Protein AF-A0A3D4E8S6-F1 (afdb_monomer_lite)

Structure (mmCIF, N/CA/C/O backbone):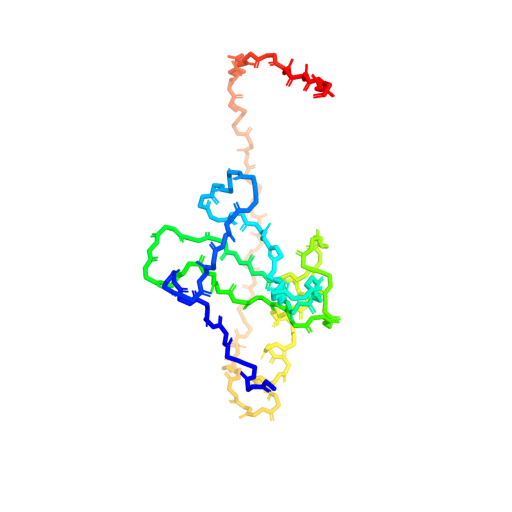
data_AF-A0A3D4E8S6-F1
#
_entry.id   AF-A0A3D4E8S6-F1
#
loop_
_atom_site.group_PDB
_atom_site.id
_atom_site.type_symbol
_atom_site.label_atom_id
_atom_site.label_alt_id
_atom_site.label_comp_id
_atom_site.label_asym_id
_atom_site.label_entity_id
_atom_site.label_seq_id
_atom_site.pdbx_PDB_ins_code
_atom_site.Cartn_x
_atom_site.Cartn_y
_atom_site.Cartn_z
_atom_site.occupancy
_atom_site.B_iso_or_equiv
_atom_site.auth_seq_id
_atom_site.auth_comp_id
_atom_site.auth_asym_id
_atom_site.auth_atom_id
_atom_site.pdbx_PDB_model_num
ATOM 1 N N . MET A 1 1 ? -13.193 -9.360 -6.886 1.00 61.69 1 MET A N 1
ATOM 2 C CA . MET A 1 1 ? -12.553 -8.085 -6.492 1.00 61.69 1 MET A CA 1
ATOM 3 C C . MET A 1 1 ? -11.896 -7.460 -7.706 1.00 61.69 1 MET A C 1
ATOM 5 O O . MET A 1 1 ? -11.294 -8.178 -8.490 1.00 61.69 1 MET A O 1
ATOM 9 N N . ARG A 1 2 ? -12.043 -6.148 -7.889 1.00 73.50 2 ARG A N 1
ATOM 10 C CA . ARG A 1 2 ? -11.274 -5.378 -8.876 1.00 73.50 2 ARG A CA 1
ATOM 11 C C . ARG A 1 2 ? -10.117 -4.811 -8.064 1.00 73.50 2 ARG A C 1
ATOM 13 O O . ARG A 1 2 ? -10.420 -4.042 -7.162 1.00 73.50 2 ARG A O 1
ATOM 20 N N . PHE A 1 3 ? -8.886 -5.280 -8.272 1.00 82.56 3 PHE A N 1
ATOM 21 C CA . PHE A 1 3 ? -7.681 -4.981 -7.474 1.00 82.56 3 PHE A CA 1
ATOM 22 C C . PHE A 1 3 ? -7.369 -3.470 -7.392 1.00 82.56 3 PHE A C 1
ATOM 24 O O . PHE A 1 3 ? -6.424 -2.974 -8.001 1.00 82.56 3 PHE A O 1
ATOM 31 N N . HIS A 1 4 ? -8.211 -2.714 -6.685 1.00 90.75 4 HIS A N 1
ATOM 32 C CA . HIS A 1 4 ? -8.112 -1.272 -6.556 1.00 90.75 4 HIS A CA 1
ATOM 33 C C . HIS A 1 4 ? -7.032 -0.970 -5.519 1.00 90.75 4 HIS A C 1
ATOM 35 O O . HIS A 1 4 ? -7.130 -1.454 -4.392 1.00 90.75 4 HIS A O 1
ATOM 41 N N . PRO A 1 5 ? -6.020 -0.153 -5.848 1.00 93.69 5 PRO A N 1
ATOM 42 C CA . PRO A 1 5 ? -4.886 0.061 -4.956 1.00 93.69 5 PRO A CA 1
ATOM 43 C C . PRO A 1 5 ? -5.198 0.912 -3.716 1.00 93.69 5 PRO A C 1
ATOM 45 O O . PRO A 1 5 ? -4.286 1.183 -2.943 1.00 93.69 5 PRO A O 1
ATOM 48 N N . TRP A 1 6 ? -6.436 1.374 -3.519 1.00 95.94 6 TRP A N 1
ATOM 49 C CA . TRP A 1 6 ? -6.793 2.323 -2.462 1.00 95.94 6 TRP A CA 1
ATOM 50 C C . TRP A 1 6 ? -7.922 1.769 -1.605 1.00 95.94 6 TRP A C 1
ATOM 52 O O . TRP A 1 6 ? -8.962 1.365 -2.126 1.00 95.94 6 TRP A O 1
ATOM 62 N N . VAL A 1 7 ? -7.725 1.814 -0.290 1.00 95.44 7 VAL A N 1
ATOM 63 C CA . VAL A 1 7 ? -8.758 1.547 0.711 1.00 95.44 7 VAL A CA 1
ATOM 64 C C . VAL A 1 7 ? -9.136 2.874 1.352 1.00 95.44 7 VAL A C 1
ATOM 66 O O . VAL A 1 7 ? -8.310 3.534 1.985 1.00 95.44 7 VAL A O 1
ATOM 69 N N . PHE A 1 8 ? -10.388 3.281 1.164 1.00 96.38 8 PHE A N 1
ATOM 70 C CA . PHE A 1 8 ? -10.911 4.499 1.771 1.00 96.38 8 PHE A CA 1
ATOM 71 C C . PHE A 1 8 ? -11.214 4.275 3.250 1.00 96.38 8 PHE A C 1
ATOM 73 O O . PHE A 1 8 ? -11.696 3.207 3.623 1.00 96.38 8 PHE A O 1
ATOM 80 N N . SER A 1 9 ? -10.994 5.290 4.084 1.00 94.69 9 SER A N 1
ATOM 81 C CA . SER A 1 9 ? -11.274 5.211 5.524 1.00 94.69 9 SER A CA 1
ATOM 82 C C . SER A 1 9 ? -12.730 4.835 5.817 1.00 94.69 9 SER A C 1
ATOM 84 O O . SER A 1 9 ? -12.985 4.009 6.684 1.00 94.69 9 SER A O 1
ATOM 86 N N . GLY A 1 10 ? -13.680 5.344 5.025 1.00 95.12 10 GLY A N 1
ATOM 87 C CA . GLY A 1 10 ? -15.102 4.993 5.138 1.00 95.12 10 GLY A CA 1
ATOM 88 C C . GLY A 1 10 ? -15.450 3.542 4.771 1.00 95.12 10 GLY A C 1
ATOM 89 O O . GLY A 1 10 ? -16.563 3.108 5.043 1.00 95.12 10 GLY A O 1
ATOM 90 N N . ALA A 1 11 ? -14.527 2.791 4.161 1.00 93.38 11 ALA A N 1
ATOM 91 C CA . ALA A 1 11 ? -14.696 1.367 3.868 1.00 93.38 11 ALA A CA 1
ATOM 92 C C . ALA A 1 11 ? -14.116 0.454 4.967 1.00 93.38 11 ALA A C 1
ATOM 94 O O . ALA A 1 11 ? -14.276 -0.764 4.892 1.00 93.38 11 ALA A O 1
ATOM 95 N N . ILE A 1 12 ? -13.433 1.016 5.971 1.00 94.44 12 ILE A N 1
ATOM 96 C CA . ILE A 1 12 ? -12.809 0.260 7.060 1.00 94.44 12 ILE A CA 1
ATOM 97 C C . ILE A 1 12 ? -13.799 0.148 8.218 1.00 94.44 12 ILE A C 1
ATOM 99 O O . ILE A 1 12 ? -14.137 1.140 8.856 1.00 94.44 12 ILE A O 1
ATOM 103 N N . ALA A 1 13 ? -14.245 -1.074 8.507 1.00 95.44 13 ALA A N 1
ATOM 104 C CA . ALA A 1 13 ? -15.137 -1.340 9.636 1.00 95.44 13 ALA A CA 1
ATOM 105 C C . ALA A 1 13 ? -14.407 -1.284 10.990 1.00 95.44 13 ALA A C 1
ATOM 107 O O . ALA A 1 13 ? -14.975 -0.840 11.984 1.00 95.44 13 ALA A O 1
ATOM 108 N N . GLN A 1 14 ? -13.153 -1.742 11.031 1.00 94.94 14 GLN A N 1
ATOM 109 C CA . GLN A 1 14 ? -12.342 -1.800 12.243 1.00 94.94 14 GLN A CA 1
ATOM 110 C C . GLN A 1 14 ? -10.851 -1.727 11.902 1.00 94.94 14 GLN A C 1
ATOM 112 O O . GLN A 1 14 ? -10.407 -2.297 10.906 1.00 94.94 14 GLN A O 1
ATOM 117 N N . VAL A 1 15 ? -10.081 -1.069 12.770 1.00 94.88 15 VAL A N 1
ATOM 118 C CA . VAL A 1 15 ? -8.614 -1.125 12.795 1.00 94.88 15 VAL A CA 1
ATOM 119 C C . VAL A 1 15 ? -8.196 -1.912 14.036 1.00 94.88 15 VAL A C 1
ATOM 121 O O . VAL A 1 15 ? -8.707 -1.667 15.129 1.00 94.88 15 VAL A O 1
ATOM 124 N N . VAL A 1 16 ? -7.298 -2.883 13.869 1.00 93.50 16 VAL A N 1
ATOM 125 C CA . VAL A 1 16 ? -6.738 -3.681 14.969 1.00 93.50 16 VAL A CA 1
ATOM 126 C C . VAL A 1 16 ? -5.341 -3.157 15.290 1.00 93.50 16 VAL A C 1
ATOM 128 O O . VAL A 1 16 ? -4.510 -3.025 14.395 1.00 93.50 16 VAL A O 1
ATOM 131 N N . GLY A 1 17 ? -5.081 -2.866 16.567 1.00 93.31 17 GLY A N 1
ATOM 132 C CA . GLY A 1 17 ? -3.847 -2.210 17.006 1.00 93.31 17 GLY A CA 1
ATOM 133 C C . GLY A 1 17 ? -3.913 -0.685 16.880 1.00 93.31 17 GLY A C 1
ATOM 134 O O . GLY A 1 17 ? -4.996 -0.107 16.819 1.00 93.31 17 GLY A O 1
ATOM 135 N N . ASN A 1 18 ? -2.750 -0.034 16.874 1.00 94.62 18 ASN A N 1
ATOM 136 C CA . ASN A 1 18 ? -2.627 1.417 16.725 1.00 94.62 18 ASN A CA 1
ATOM 137 C C . ASN A 1 18 ? -1.514 1.747 15.712 1.00 94.62 18 ASN A C 1
ATOM 139 O O . ASN A 1 18 ? -0.436 2.167 16.135 1.00 94.62 18 ASN A O 1
ATOM 143 N N . PRO A 1 19 ? -1.730 1.471 14.409 1.00 96.06 19 PRO A N 1
ATOM 144 C CA . PRO A 1 19 ? -0.716 1.694 13.384 1.00 96.06 19 PRO A CA 1
ATOM 145 C C . PRO A 1 19 ? -0.364 3.180 13.288 1.00 96.06 19 PRO A C 1
ATOM 147 O O . PRO A 1 19 ? -1.247 4.045 13.251 1.00 96.06 19 PRO A O 1
ATOM 150 N N . ALA A 1 20 ? 0.931 3.467 13.240 1.00 96.44 20 ALA A N 1
ATOM 151 C CA . ALA A 1 20 ? 1.453 4.790 12.958 1.00 96.44 20 ALA A CA 1
ATOM 152 C C . ALA A 1 20 ? 1.411 5.074 11.451 1.00 96.44 20 ALA A C 1
ATOM 154 O O . ALA A 1 20 ? 1.300 4.178 10.611 1.00 96.44 20 ALA A O 1
ATOM 155 N N . GLU A 1 21 ? 1.482 6.354 11.091 1.00 96.38 21 GLU A N 1
ATOM 156 C CA . GLU A 1 21 ? 1.574 6.736 9.687 1.00 96.38 21 GLU A CA 1
ATOM 157 C C . GLU A 1 21 ? 2.838 6.145 9.044 1.00 96.38 21 GLU A C 1
ATOM 159 O O . GLU A 1 21 ? 3.942 6.286 9.564 1.00 96.38 21 GLU A O 1
ATOM 164 N N . GLY A 1 22 ? 2.661 5.493 7.895 1.00 94.94 22 GLY A N 1
ATOM 165 C CA . GLY A 1 22 ? 3.723 4.801 7.169 1.00 94.94 22 GLY A CA 1
ATOM 166 C C . GLY A 1 22 ? 3.856 3.314 7.502 1.00 94.94 22 GLY A C 1
ATOM 167 O O . GLY A 1 22 ? 4.498 2.602 6.728 1.00 94.94 22 GLY A O 1
ATOM 168 N N . ASP A 1 23 ? 3.219 2.825 8.570 1.00 96.50 23 ASP A N 1
ATOM 169 C CA . ASP A 1 23 ? 3.293 1.413 8.950 1.00 96.50 23 ASP A CA 1
ATOM 170 C C . ASP A 1 23 ? 2.719 0.502 7.864 1.00 96.50 23 ASP A C 1
ATOM 172 O O . ASP A 1 23 ? 1.704 0.805 7.227 1.00 96.50 23 ASP A O 1
ATOM 176 N N . ILE A 1 24 ? 3.346 -0.661 7.687 1.00 95.31 24 ILE A N 1
ATOM 177 C CA . ILE A 1 24 ? 2.813 -1.724 6.839 1.00 95.31 24 ILE A CA 1
ATOM 178 C C . ILE A 1 24 ? 1.711 -2.451 7.611 1.00 95.31 24 ILE A C 1
ATOM 180 O O . ILE A 1 24 ? 1.938 -2.995 8.690 1.00 95.31 24 ILE A O 1
ATOM 184 N N . VAL A 1 25 ? 0.519 -2.500 7.024 1.00 95.69 25 VAL A N 1
ATOM 185 C CA . VAL A 1 25 ? -0.671 -3.137 7.587 1.00 95.69 25 VAL A CA 1
ATOM 186 C C . VAL A 1 25 ? -1.226 -4.201 6.644 1.00 95.69 25 VAL A C 1
ATOM 188 O O . VAL A 1 25 ? -1.089 -4.122 5.420 1.00 95.69 25 VAL A O 1
ATOM 191 N N . GLY A 1 26 ? -1.878 -5.207 7.226 1.00 95.12 26 GLY A N 1
ATOM 192 C CA . GLY A 1 26 ? -2.679 -6.182 6.491 1.00 95.12 26 GLY A CA 1
ATOM 193 C C . GLY A 1 26 ? -4.126 -5.712 6.347 1.00 95.12 26 GLY A C 1
ATOM 194 O O . GLY A 1 26 ? -4.712 -5.177 7.287 1.00 95.12 26 GLY A O 1
ATOM 195 N N . VAL A 1 27 ? -4.709 -5.935 5.175 1.00 94.62 27 VAL A N 1
ATOM 196 C CA . VAL A 1 27 ? -6.119 -5.676 4.871 1.00 94.62 27 VAL A CA 1
ATOM 197 C C . VAL A 1 27 ? -6.842 -7.012 4.782 1.00 94.62 27 VAL A C 1
ATOM 199 O O . VAL A 1 27 ? -6.413 -7.900 4.043 1.00 94.62 27 VAL A O 1
ATOM 202 N N . PHE A 1 28 ? -7.951 -7.136 5.507 1.00 94.44 28 PHE A N 1
ATOM 203 C CA . PHE A 1 28 ? -8.726 -8.370 5.610 1.00 94.44 28 PHE A CA 1
ATOM 204 C C . PHE A 1 28 ? -10.191 -8.143 5.231 1.00 94.44 28 PHE A C 1
ATOM 206 O O . PHE A 1 28 ? -10.725 -7.040 5.383 1.00 94.44 28 PHE A O 1
ATOM 213 N N . SER A 1 29 ? -10.844 -9.190 4.727 1.00 93.25 29 SER A N 1
ATOM 214 C CA . SER A 1 29 ? -12.292 -9.216 4.536 1.00 93.25 29 SER A CA 1
ATOM 215 C C . SER A 1 29 ? -12.997 -9.236 5.895 1.00 93.25 29 SER A C 1
ATOM 217 O O .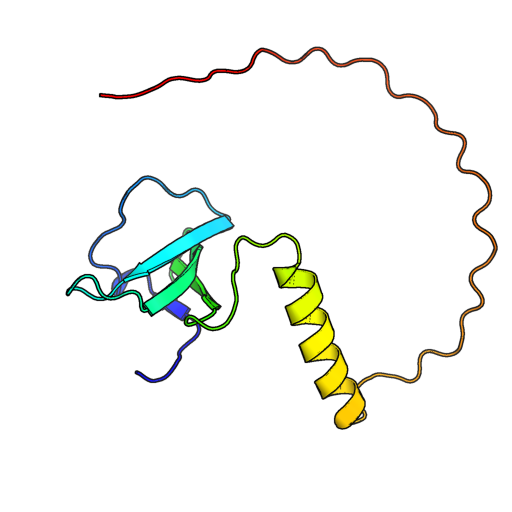 SER A 1 29 ? -12.403 -9.579 6.917 1.00 93.25 29 SER A O 1
ATOM 219 N N . GLN A 1 30 ? -14.297 -8.937 5.917 1.00 90.75 30 GLN A N 1
ATOM 220 C CA . GLN A 1 30 ? -15.102 -9.104 7.132 1.00 90.75 30 GLN A CA 1
ATOM 221 C C . GLN A 1 30 ? -15.102 -10.560 7.644 1.00 90.75 30 GLN A C 1
ATOM 223 O O . GLN A 1 30 ? -15.269 -10.787 8.838 1.00 90.75 30 GLN A O 1
ATOM 228 N N . GLY A 1 31 ? -14.899 -11.538 6.754 1.00 91.44 31 GLY A N 1
ATOM 229 C CA . GLY A 1 31 ? -14.778 -12.958 7.095 1.00 91.44 31 GLY A CA 1
ATOM 230 C C . GLY A 1 31 ? -13.400 -13.364 7.626 1.00 91.44 31 GLY A C 1
ATOM 231 O O . GLY A 1 31 ? -13.230 -14.514 8.017 1.00 91.44 31 GLY A O 1
ATOM 232 N N . GLY A 1 32 ? -12.428 -12.445 7.658 1.00 91.12 32 GLY A N 1
ATOM 233 C CA . GLY A 1 32 ? -11.061 -12.707 8.114 1.00 91.12 32 GLY A CA 1
ATOM 234 C C . GLY A 1 32 ? -10.099 -13.160 7.015 1.00 91.12 32 GLY A C 1
ATOM 235 O O . GLY A 1 32 ? -8.942 -13.454 7.310 1.00 91.12 32 GLY A O 1
ATOM 236 N N . ASP A 1 33 ? -10.529 -13.186 5.751 1.00 92.38 33 ASP A N 1
ATOM 237 C CA . ASP A 1 33 ? -9.645 -13.551 4.641 1.00 92.38 33 ASP A CA 1
ATOM 238 C C . ASP A 1 33 ? -8.637 -12.439 4.374 1.00 92.38 33 ASP A C 1
ATOM 240 O O . ASP A 1 33 ? -9.007 -11.267 4.272 1.00 92.38 33 ASP A O 1
ATOM 244 N N . PHE A 1 34 ? -7.368 -12.796 4.203 1.00 92.00 34 PHE A N 1
ATOM 245 C CA . PHE A 1 34 ? -6.346 -11.841 3.795 1.00 92.00 34 PHE A CA 1
ATOM 246 C C . PHE A 1 34 ? -6.597 -11.348 2.364 1.00 92.00 34 PHE A C 1
ATOM 248 O O . PHE A 1 34 ? -6.819 -12.147 1.453 1.00 92.00 34 PHE A O 1
ATOM 255 N N . LEU A 1 35 ? -6.530 -10.031 2.160 1.00 92.69 35 LEU A N 1
ATOM 256 C CA . LEU A 1 35 ? -6.762 -9.399 0.860 1.00 92.69 35 LEU A CA 1
ATOM 257 C C . LEU A 1 35 ? -5.505 -8.744 0.289 1.00 92.69 35 LEU A C 1
ATOM 259 O O . LEU A 1 35 ? -5.257 -8.841 -0.913 1.00 92.69 35 LEU A O 1
ATOM 263 N N . ALA A 1 36 ? -4.751 -8.024 1.122 1.00 94.62 36 ALA A N 1
ATOM 264 C CA . ALA A 1 36 ? -3.603 -7.245 0.675 1.00 94.62 36 ALA A CA 1
ATOM 265 C C . ALA A 1 36 ? -2.716 -6.777 1.831 1.00 94.62 36 ALA A C 1
ATOM 267 O O . ALA A 1 36 ? -3.172 -6.633 2.964 1.00 94.62 36 ALA A O 1
ATOM 268 N N . TYR A 1 37 ? -1.475 -6.428 1.504 1.00 95.81 37 TYR A N 1
ATOM 269 C CA . TYR A 1 37 ? -0.636 -5.560 2.321 1.00 95.81 37 TYR A CA 1
ATOM 270 C C . TYR A 1 37 ? -0.643 -4.142 1.766 1.00 95.81 37 TYR A C 1
ATOM 272 O O . TYR A 1 37 ? -0.631 -3.943 0.549 1.00 95.81 37 TYR A O 1
ATOM 280 N N . GLY A 1 38 ? -0.585 -3.148 2.643 1.00 95.50 38 GLY A N 1
ATOM 281 C CA . GLY A 1 38 ? -0.441 -1.753 2.251 1.00 95.50 38 GLY A CA 1
ATOM 282 C C . GLY A 1 38 ? 0.173 -0.906 3.350 1.00 95.50 38 GLY A C 1
ATOM 283 O O . GLY A 1 38 ? 0.331 -1.372 4.470 1.00 95.50 38 GLY A O 1
ATOM 284 N N . HIS A 1 39 ? 0.515 0.337 3.030 1.00 96.31 39 HIS A N 1
ATOM 285 C CA . HIS A 1 39 ? 0.950 1.299 4.043 1.00 96.31 39 HIS A CA 1
ATOM 286 C C . HIS A 1 39 ? -0.239 2.106 4.575 1.00 96.31 39 HIS A C 1
ATOM 288 O O . HIS A 1 39 ? -1.115 2.514 3.802 1.00 96.31 39 HIS A O 1
ATOM 294 N N . TYR A 1 40 ? -0.272 2.319 5.885 1.00 97.69 40 TYR A N 1
ATOM 295 C CA . TYR A 1 40 ? -1.306 3.090 6.558 1.00 97.69 40 TYR A CA 1
ATOM 296 C C . TYR A 1 40 ? -1.004 4.588 6.506 1.00 97.69 40 TYR A C 1
ATOM 298 O O . TYR A 1 40 ? 0.136 5.014 6.688 1.00 97.69 40 TYR A O 1
ATOM 306 N N . GLN A 1 41 ? -2.033 5.401 6.278 1.00 97.12 41 GLN A N 1
ATOM 307 C CA . GLN A 1 41 ? -1.950 6.855 6.374 1.00 97.12 41 GLN A CA 1
ATOM 308 C C . GLN A 1 41 ? -3.208 7.436 7.012 1.00 97.12 41 GLN A C 1
ATOM 310 O O . GLN A 1 41 ? -4.320 6.944 6.816 1.00 97.12 41 GLN A O 1
ATOM 315 N N . ILE A 1 42 ? -3.036 8.539 7.736 1.00 94.44 42 ILE A N 1
ATOM 316 C CA . ILE A 1 42 ? -4.145 9.269 8.346 1.00 94.44 42 ILE A CA 1
ATOM 317 C C . ILE A 1 42 ? -4.783 10.145 7.260 1.00 94.44 42 ILE A C 1
ATOM 31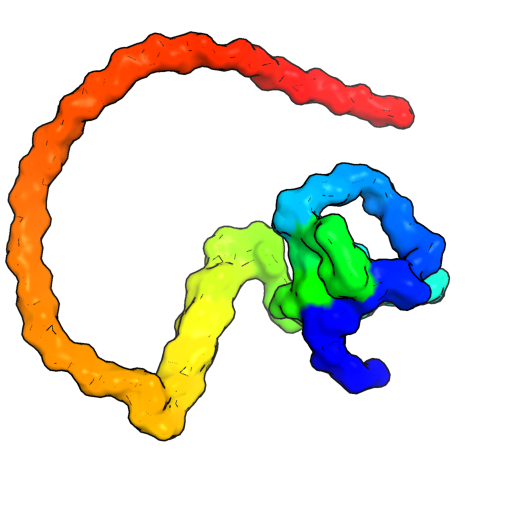9 O O . ILE A 1 42 ? -4.223 11.157 6.846 1.00 94.44 42 ILE A O 1
ATOM 323 N N . GLY A 1 43 ? -5.953 9.751 6.752 1.00 93.75 43 GLY A N 1
ATOM 324 C CA . GLY A 1 43 ? -6.644 10.504 5.704 1.00 93.75 43 GLY A CA 1
ATOM 325 C C . GLY A 1 43 ? -7.831 9.774 5.078 1.00 93.75 43 GLY A C 1
ATOM 326 O O . GLY A 1 43 ? -8.281 8.738 5.562 1.00 93.75 43 GLY A O 1
ATOM 327 N N . SER A 1 44 ? -8.354 10.325 3.977 1.00 95.38 44 SER A N 1
ATOM 328 C CA . SER A 1 44 ? -9.477 9.729 3.237 1.00 95.38 44 SER A CA 1
ATOM 329 C C . 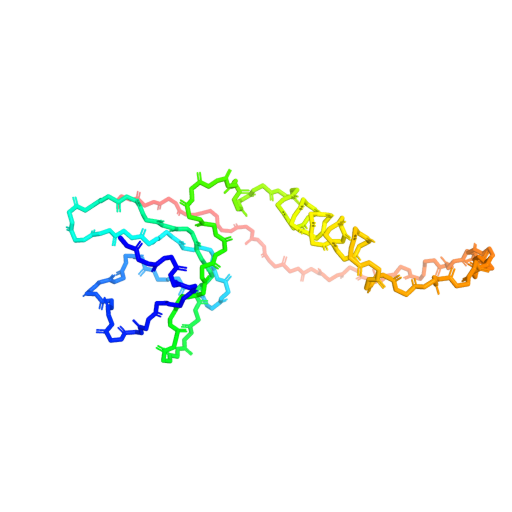SER A 1 44 ? -9.105 8.407 2.558 1.00 95.38 44 SER A C 1
ATOM 331 O O . SER A 1 44 ? -9.938 7.507 2.484 1.00 95.38 44 SER A O 1
ATOM 333 N N . ILE A 1 45 ? -7.854 8.267 2.106 1.00 96.56 45 ILE A N 1
ATOM 334 C CA . ILE A 1 45 ? -7.262 7.006 1.644 1.00 96.56 45 ILE A CA 1
ATOM 335 C C . ILE A 1 45 ? -6.402 6.469 2.786 1.00 96.56 45 ILE A C 1
ATOM 337 O O . ILE A 1 45 ? -5.260 6.894 2.960 1.00 96.56 45 ILE A O 1
ATOM 341 N N . ALA A 1 46 ? -6.985 5.565 3.567 1.00 96.81 46 ALA A N 1
ATOM 342 C CA . ALA A 1 46 ? -6.384 5.041 4.785 1.00 96.81 46 ALA A CA 1
ATOM 343 C C . ALA A 1 46 ? -5.289 4.005 4.506 1.00 96.81 46 ALA A C 1
ATOM 345 O O . ALA A 1 46 ? -4.327 3.920 5.261 1.00 96.81 46 ALA A O 1
ATOM 346 N N . VAL A 1 47 ? -5.410 3.233 3.419 1.00 97.19 47 VAL A N 1
ATOM 347 C CA . VAL A 1 47 ? -4.377 2.271 3.008 1.00 97.19 47 VAL A CA 1
ATOM 348 C C . VAL A 1 47 ? -4.132 2.378 1.509 1.00 97.19 47 VAL A C 1
ATOM 350 O O . VAL A 1 47 ? -5.080 2.307 0.720 1.00 97.19 47 VAL A O 1
ATOM 353 N N . ARG A 1 48 ? -2.863 2.503 1.098 1.00 96.88 48 ARG A N 1
ATOM 354 C CA . ARG A 1 48 ? -2.468 2.249 -0.301 1.00 96.88 48 ARG A CA 1
ATOM 355 C C . ARG A 1 48 ? -1.813 0.879 -0.389 1.00 96.88 48 ARG A C 1
ATOM 357 O O . ARG A 1 48 ? -0.870 0.573 0.338 1.00 96.88 48 ARG A O 1
ATOM 364 N N . VAL A 1 49 ? -2.355 0.040 -1.255 1.00 95.75 49 VAL A N 1
ATOM 365 C CA . VAL A 1 49 ? -1.946 -1.353 -1.398 1.00 95.75 49 VAL A CA 1
ATOM 366 C C . VAL A 1 49 ? -0.575 -1.432 -2.062 1.00 95.75 49 VAL A C 1
ATOM 368 O O . VAL A 1 49 ? -0.333 -0.798 -3.089 1.00 95.75 49 VAL A O 1
ATOM 371 N N . LEU A 1 50 ? 0.296 -2.245 -1.472 1.00 94.25 50 LEU A N 1
ATOM 372 C CA . LEU A 1 50 ? 1.625 -2.581 -1.973 1.00 94.25 50 LEU A CA 1
ATOM 373 C C . LEU A 1 50 ? 1.629 -3.934 -2.698 1.00 94.25 50 LEU A C 1
ATOM 375 O O . LEU A 1 50 ? 2.277 -4.064 -3.731 1.00 94.25 50 LEU A O 1
ATOM 379 N N . SER A 1 51 ? 0.903 -4.929 -2.176 1.00 93.00 51 SER A N 1
ATOM 380 C CA . SER A 1 51 ? 0.857 -6.300 -2.709 1.00 93.00 51 SER A CA 1
ATOM 381 C C . SER A 1 51 ? -0.486 -6.960 -2.384 1.00 93.00 51 SER A C 1
ATOM 383 O O . SER A 1 51 ? -1.003 -6.805 -1.280 1.00 93.00 51 SER A O 1
ATOM 385 N N . PHE A 1 52 ? -1.037 -7.729 -3.327 1.00 90.50 52 PHE A N 1
ATOM 386 C CA . PHE A 1 52 ? -2.294 -8.485 -3.183 1.00 90.50 52 PHE A CA 1
ATOM 387 C C . PHE A 1 52 ? -2.063 -9.993 -2.944 1.00 90.50 52 PHE A C 1
ATOM 389 O O . PHE A 1 52 ? -2.897 -10.794 -3.348 1.00 90.50 52 PHE A O 1
ATOM 396 N N . ALA A 1 53 ? -0.942 -10.371 -2.308 1.00 72.38 53 ALA A N 1
ATOM 397 C CA . ALA A 1 53 ? -0.484 -11.750 -2.023 1.00 72.38 53 ALA A CA 1
ATOM 398 C C . ALA A 1 53 ? 0.567 -12.353 -2.984 1.00 72.38 53 ALA A C 1
ATOM 400 O O . ALA A 1 53 ? 0.775 -13.563 -2.978 1.00 72.38 53 ALA A O 1
ATOM 401 N N . GLY A 1 54 ? 1.259 -11.532 -3.785 1.00 67.38 54 GLY A N 1
ATOM 402 C CA . GLY A 1 54 ? 2.332 -12.002 -4.679 1.00 67.38 54 GLY A CA 1
ATOM 403 C C . GLY A 1 54 ? 3.745 -11.843 -4.111 1.00 67.38 54 GLY A C 1
ATOM 404 O O . GLY A 1 54 ? 4.587 -12.724 -4.271 1.00 67.38 54 GLY A O 1
ATO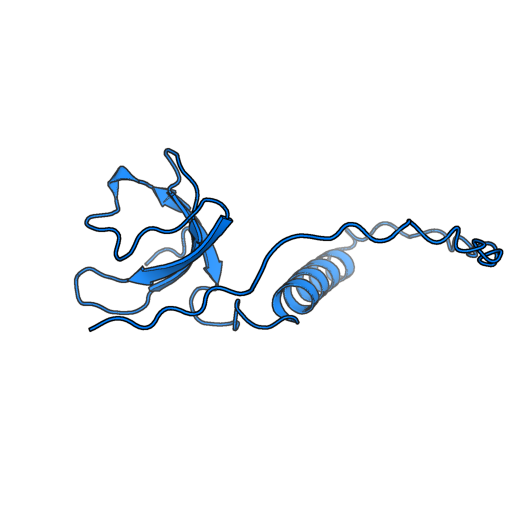M 405 N N . GLU A 1 55 ? 4.011 -10.721 -3.446 1.00 81.50 55 GLU A N 1
ATOM 406 C CA . GLU A 1 55 ? 5.322 -10.412 -2.873 1.00 81.50 55 GLU A CA 1
ATOM 407 C C . GLU A 1 55 ? 5.268 -10.250 -1.354 1.00 81.50 55 GLU A C 1
ATOM 409 O O . GLU A 1 55 ? 4.310 -9.684 -0.816 1.00 81.50 55 GLU A O 1
ATOM 414 N N . ASP A 1 56 ? 6.345 -10.685 -0.697 1.00 87.88 56 ASP A N 1
ATOM 415 C CA . ASP A 1 56 ? 6.626 -10.385 0.702 1.00 87.88 56 ASP A CA 1
ATOM 416 C C . ASP A 1 56 ? 7.072 -8.923 0.838 1.00 87.88 56 ASP A C 1
ATOM 418 O O . ASP A 1 56 ? 8.205 -8.564 0.509 1.00 87.88 56 ASP A O 1
ATOM 422 N N . VAL A 1 57 ? 6.155 -8.076 1.305 1.00 91.25 57 VAL A N 1
ATOM 423 C CA . VAL A 1 57 ? 6.391 -6.640 1.522 1.00 91.25 57 VAL A CA 1
ATOM 424 C C . VAL A 1 57 ? 7.325 -6.352 2.696 1.00 91.25 57 VAL A C 1
ATOM 426 O O . VAL A 1 57 ? 7.851 -5.246 2.786 1.00 91.25 57 VAL A O 1
ATOM 429 N N . LEU A 1 58 ? 7.513 -7.315 3.603 1.00 89.62 58 LEU A N 1
ATOM 430 C CA . LEU A 1 58 ? 8.379 -7.170 4.773 1.00 89.62 58 LEU A CA 1
ATOM 431 C C . LEU A 1 58 ? 9.833 -7.520 4.440 1.00 89.62 58 LEU A C 1
ATOM 433 O O . LEU A 1 58 ? 10.741 -7.210 5.212 1.00 89.62 58 LEU A O 1
ATOM 437 N N . SER A 1 59 ? 10.069 -8.131 3.277 1.00 93.00 59 SER A N 1
ATOM 438 C CA . SER A 1 59 ? 11.410 -8.419 2.790 1.00 93.00 59 SER A CA 1
ATOM 439 C C . SER A 1 59 ? 12.187 -7.124 2.508 1.00 93.00 59 SER A C 1
ATOM 441 O O . SER A 1 59 ? 11.682 -6.236 1.812 1.00 93.00 59 SER A O 1
ATOM 443 N N . PRO A 1 60 ? 13.463 -7.027 2.926 1.00 90.75 60 PRO A N 1
ATOM 444 C CA . PRO A 1 60 ? 14.318 -5.891 2.576 1.00 90.75 60 PRO A CA 1
ATOM 445 C C . PRO A 1 60 ? 14.560 -5.768 1.060 1.00 90.75 60 PRO A C 1
ATOM 447 O O . PRO A 1 60 ? 14.957 -4.704 0.581 1.00 90.75 60 PRO A O 1
ATOM 450 N N . ASP A 1 61 ? 14.318 -6.833 0.290 1.00 94.19 61 ASP A N 1
ATOM 451 C CA . ASP A 1 61 ? 14.451 -6.851 -1.168 1.00 94.19 61 ASP A CA 1
ATOM 452 C C . ASP A 1 61 ? 13.187 -6.406 -1.905 1.00 94.19 61 ASP A C 1
ATOM 454 O O . ASP A 1 61 ? 13.237 -6.209 -3.122 1.00 94.19 61 ASP A O 1
ATOM 458 N N . PHE A 1 62 ? 12.061 -6.219 -1.208 1.00 93.19 62 PHE A N 1
ATOM 459 C CA . PHE A 1 62 ? 10.776 -5.889 -1.828 1.00 93.19 62 PHE A CA 1
ATOM 460 C C . PHE A 1 62 ? 10.896 -4.699 -2.787 1.00 93.19 62 PHE A C 1
ATOM 462 O O . PHE A 1 62 ? 10.595 -4.811 -3.977 1.00 93.19 62 PHE A O 1
ATOM 469 N N . TRP A 1 63 ? 11.427 -3.577 -2.301 1.00 92.25 63 TRP A N 1
ATOM 470 C CA . TRP A 1 63 ? 11.566 -2.361 -3.101 1.00 92.25 63 TRP A CA 1
ATOM 471 C C . TRP A 1 63 ? 12.533 -2.532 -4.269 1.00 92.25 63 TRP A C 1
ATOM 473 O O . TRP A 1 63 ? 12.231 -2.085 -5.377 1.00 92.25 63 TRP A O 1
ATOM 483 N N . ARG A 1 64 ? 13.657 -3.230 -4.053 1.00 95.50 64 ARG A N 1
ATOM 484 C CA . ARG A 1 64 ? 14.612 -3.554 -5.125 1.00 95.50 64 ARG A CA 1
ATOM 485 C C . ARG A 1 64 ? 13.916 -4.328 -6.241 1.00 95.50 64 ARG A C 1
ATOM 487 O O . ARG A 1 64 ? 14.011 -3.947 -7.407 1.00 95.50 64 ARG A O 1
ATOM 494 N N . ASN A 1 65 ? 13.149 -5.352 -5.879 1.00 93.81 65 ASN A N 1
ATOM 495 C CA . ASN A 1 65 ? 12.416 -6.190 -6.821 1.00 93.81 65 ASN A CA 1
ATOM 496 C C . ASN A 1 65 ? 11.330 -5.405 -7.570 1.00 93.81 65 ASN A C 1
ATOM 498 O O . ASN A 1 65 ? 11.222 -5.521 -8.793 1.00 93.81 65 ASN A O 1
ATOM 502 N N . MET A 1 66 ? 10.552 -4.575 -6.871 1.00 92.75 66 MET A N 1
ATOM 503 C CA . MET A 1 66 ? 9.488 -3.773 -7.484 1.00 92.75 66 MET A CA 1
ATOM 504 C C . MET A 1 66 ? 10.041 -2.732 -8.462 1.00 92.75 66 MET A C 1
ATOM 506 O O . MET A 1 66 ? 9.539 -2.607 -9.584 1.00 92.75 66 MET A O 1
ATOM 510 N N . ILE A 1 67 ? 11.119 -2.037 -8.090 1.00 94.88 67 ILE A N 1
ATOM 511 C CA . ILE A 1 67 ? 11.789 -1.064 -8.961 1.00 94.88 67 ILE A CA 1
ATOM 512 C C . ILE A 1 67 ? 12.401 -1.765 -10.180 1.00 94.88 67 ILE A C 1
ATOM 514 O O . ILE A 1 67 ? 12.193 -1.306 -11.305 1.00 94.88 67 ILE A O 1
ATOM 518 N N . ALA A 1 68 ? 13.085 -2.898 -9.989 1.00 95.50 68 ALA A N 1
ATOM 519 C CA . ALA A 1 68 ? 13.682 -3.667 -11.082 1.00 95.50 68 ALA A CA 1
ATOM 520 C C . ALA A 1 68 ? 12.633 -4.139 -12.102 1.00 95.50 68 ALA A C 1
ATOM 522 O O . ALA A 1 68 ? 12.839 -4.023 -13.312 1.00 95.50 68 ALA A O 1
ATOM 523 N N . ARG A 1 69 ? 11.469 -4.611 -11.636 1.00 93.81 69 ARG A N 1
ATOM 524 C CA . ARG A 1 69 ? 10.346 -4.986 -12.513 1.00 93.81 69 ARG A CA 1
ATOM 525 C C . ARG A 1 69 ? 9.820 -3.791 -13.301 1.00 93.81 69 ARG A C 1
ATOM 527 O O . ARG A 1 69 ? 9.641 -3.892 -14.514 1.00 93.81 69 ARG A O 1
ATOM 534 N N . ALA A 1 70 ? 9.609 -2.658 -12.636 1.00 94.38 70 ALA A N 1
ATOM 535 C CA . ALA A 1 70 ? 9.124 -1.450 -13.292 1.00 94.38 70 ALA A CA 1
ATOM 536 C C . ALA A 1 70 ? 10.129 -0.921 -14.334 1.00 94.38 70 ALA A C 1
ATOM 538 O O . ALA A 1 70 ? 9.730 -0.487 -15.415 1.00 94.38 70 ALA A O 1
ATOM 539 N N . LEU A 1 71 ? 11.431 -0.999 -14.044 1.00 95.75 71 LEU A N 1
ATOM 540 C CA . LEU A 1 71 ? 12.494 -0.669 -14.993 1.00 95.75 71 LEU A CA 1
ATOM 541 C C . LEU A 1 71 ? 12.483 -1.611 -16.202 1.00 95.75 71 LEU A C 1
ATOM 543 O O . LEU A 1 71 ? 12.506 -1.135 -17.333 1.00 95.75 71 LEU A O 1
ATOM 547 N N . LYS A 1 72 ? 12.380 -2.927 -15.983 1.00 96.12 72 LYS A N 1
ATOM 548 C CA . LYS A 1 72 ? 12.317 -3.921 -17.066 1.00 96.12 72 LYS A CA 1
ATOM 549 C C . LYS A 1 72 ? 11.181 -3.625 -18.046 1.00 96.12 72 LYS A C 1
ATOM 551 O O . LYS A 1 72 ? 11.392 -3.694 -19.254 1.00 96.12 72 LYS A O 1
ATOM 556 N N . VAL A 1 73 ? 10.002 -3.259 -17.538 1.00 96.31 73 VAL A N 1
ATOM 557 C CA . VAL A 1 73 ? 8.866 -2.860 -18.385 1.00 96.31 73 VAL A CA 1
ATOM 558 C C . VAL A 1 73 ? 9.196 -1.594 -19.169 1.00 96.31 73 VAL A C 1
ATOM 560 O O . VAL A 1 73 ? 9.005 -1.580 -20.378 1.00 96.31 73 VAL A O 1
ATOM 563 N N . ARG A 1 74 ? 9.736 -0.558 -18.513 1.00 95.75 74 ARG A N 1
ATOM 564 C CA . ARG A 1 74 ? 10.110 0.707 -19.171 1.00 95.75 74 ARG A CA 1
ATOM 565 C C . ARG A 1 74 ? 11.131 0.499 -20.288 1.00 95.75 74 ARG A C 1
ATOM 567 O O . ARG A 1 74 ? 10.952 1.074 -21.353 1.00 95.75 74 ARG A O 1
ATOM 574 N N . ILE A 1 75 ? 12.134 -0.353 -20.079 1.00 95.69 75 ILE A N 1
ATOM 575 C CA . ILE A 1 75 ? 13.100 -0.737 -21.120 1.00 95.69 75 ILE A CA 1
ATOM 576 C C . ILE A 1 75 ? 12.383 -1.424 -22.283 1.00 95.69 75 ILE A C 1
ATOM 578 O O . ILE A 1 75 ? 12.560 -1.030 -23.432 1.00 95.69 75 ILE A O 1
ATOM 582 N N . ALA A 1 76 ? 11.533 -2.413 -21.991 1.00 95.62 76 ALA A N 1
ATOM 583 C CA . ALA A 1 76 ? 10.832 -3.184 -23.016 1.00 95.62 76 ALA A CA 1
ATOM 584 C C . ALA A 1 76 ? 9.929 -2.325 -23.919 1.00 95.62 76 ALA A C 1
ATOM 586 O O . ALA A 1 76 ? 9.712 -2.684 -25.073 1.00 95.62 76 ALA A O 1
ATOM 587 N N . VAL A 1 77 ? 9.422 -1.197 -23.412 1.00 96.56 77 VAL A N 1
ATOM 588 C CA . VAL A 1 77 ? 8.586 -0.258 -24.180 1.00 96.56 77 VAL A CA 1
ATOM 589 C C . VAL A 1 77 ? 9.332 0.999 -24.647 1.00 96.56 77 VAL A C 1
ATOM 591 O O . VAL A 1 77 ? 8.696 1.942 -25.110 1.00 96.56 77 VAL A O 1
ATOM 594 N N . GLY A 1 78 ? 10.664 1.046 -24.520 1.00 93.25 78 GLY A N 1
ATOM 595 C CA . GLY A 1 78 ? 11.481 2.179 -24.976 1.00 93.25 78 GLY A CA 1
ATOM 596 C C . GLY A 1 78 ? 11.324 3.467 -24.153 1.00 93.25 78 GLY A C 1
ATOM 597 O O . GLY A 1 78 ? 11.658 4.545 -24.631 1.00 93.25 78 GLY A O 1
ATOM 598 N N . LEU A 1 79 ? 10.815 3.370 -22.921 1.00 91.56 79 LEU A N 1
ATOM 599 C CA . LEU A 1 79 ? 10.631 4.485 -21.980 1.00 91.56 79 LEU A CA 1
ATOM 600 C C . LEU A 1 79 ? 11.773 4.623 -20.960 1.00 91.56 79 LEU A C 1
ATOM 602 O O . LEU A 1 79 ? 11.711 5.474 -20.073 1.00 91.56 79 LEU A O 1
ATOM 606 N N . SER A 1 80 ? 12.812 3.793 -21.044 1.00 84.31 80 SER A N 1
ATOM 607 C CA . SER A 1 80 ? 14.082 4.079 -20.379 1.00 84.31 80 SER A CA 1
ATOM 608 C C . SER A 1 80 ? 14.874 5.010 -21.288 1.00 84.31 80 SER A C 1
ATOM 610 O O . SER A 1 80 ? 15.334 4.575 -22.344 1.00 84.31 80 SER A O 1
ATOM 612 N N . GLY A 1 81 ? 14.999 6.287 -20.919 1.00 74.19 81 GLY A N 1
ATOM 613 C CA . GLY A 1 81 ? 15.868 7.209 -21.650 1.00 74.19 81 GLY A CA 1
ATOM 614 C C . GLY A 1 81 ? 17.248 6.582 -21.845 1.00 74.19 81 GLY A C 1
ATOM 615 O O . GLY A 1 81 ? 17.738 5.892 -20.949 1.00 74.19 81 GLY A O 1
ATOM 616 N N . ALA A 1 82 ? 17.852 6.778 -23.019 1.00 57.81 82 ALA A N 1
ATOM 617 C CA . ALA A 1 82 ? 19.259 6.459 -23.201 1.00 57.81 82 ALA A CA 1
ATOM 618 C C . ALA A 1 82 ? 20.020 7.262 -22.146 1.00 57.81 82 ALA A C 1
ATOM 620 O O . ALA A 1 82 ? 20.020 8.490 -22.191 1.00 57.81 82 ALA A O 1
ATOM 621 N N . VAL A 1 83 ? 20.574 6.586 -21.143 1.00 55.91 83 VAL A N 1
ATOM 622 C CA . VAL A 1 83 ? 21.521 7.221 -20.236 1.00 55.91 83 VAL A CA 1
ATOM 623 C C . VAL A 1 83 ? 22.775 7.388 -21.089 1.00 55.91 83 VAL A C 1
ATOM 625 O O . VAL A 1 83 ? 23.352 6.360 -21.446 1.00 55.91 83 VAL A O 1
ATOM 628 N N . PRO A 1 84 ? 23.172 8.609 -21.504 1.00 49.34 84 PRO A N 1
ATOM 629 C CA . PRO A 1 84 ? 24.517 8.770 -22.028 1.00 49.34 84 PRO A CA 1
ATOM 630 C C . PRO A 1 84 ? 25.443 8.286 -20.919 1.00 49.34 84 PRO A C 1
ATOM 632 O O . PRO A 1 84 ? 25.236 8.642 -19.757 1.00 49.34 84 PRO A O 1
ATOM 635 N N . GLU A 1 85 ? 26.381 7.411 -21.258 1.00 45.88 85 GLU A N 1
ATOM 636 C CA . GLU A 1 85 ? 27.381 6.912 -20.325 1.00 45.88 85 GLU A CA 1
ATOM 637 C C . GLU A 1 85 ? 28.091 8.089 -19.645 1.00 45.88 85 GLU A C 1
ATOM 639 O O . GLU A 1 85 ? 29.022 8.683 -20.178 1.00 45.88 85 GLU A O 1
ATOM 644 N N . HIS A 1 86 ? 27.612 8.474 -18.463 1.00 51.56 86 HIS A N 1
ATOM 645 C CA . HIS A 1 86 ? 28.321 9.411 -17.621 1.00 51.56 86 HIS A CA 1
ATOM 646 C C . HIS A 1 86 ? 29.353 8.571 -16.889 1.00 51.56 86 HIS A C 1
ATOM 648 O O . HIS A 1 86 ? 29.047 7.901 -15.898 1.00 51.56 86 HIS A O 1
ATOM 654 N N . GLU A 1 87 ? 30.564 8.554 -17.439 1.00 46.03 87 GLU A N 1
ATOM 655 C CA . GLU A 1 87 ? 31.742 8.081 -16.735 1.00 46.03 87 GLU A CA 1
ATOM 656 C C . GLU A 1 87 ? 31.727 8.737 -15.352 1.00 46.03 87 GLU A C 1
ATOM 658 O O . GLU A 1 87 ? 31.703 9.964 -15.218 1.00 46.03 87 GLU A O 1
ATOM 663 N N . SER A 1 88 ? 31.560 7.909 -14.320 1.00 46.50 88 SER A N 1
ATOM 664 C CA . SER A 1 88 ? 31.570 8.385 -12.944 1.00 46.50 88 SER A CA 1
ATOM 665 C C . SER A 1 88 ? 32.974 8.923 -12.694 1.00 46.50 88 SER A C 1
ATOM 667 O O . SER A 1 88 ? 33.915 8.130 -12.775 1.00 46.50 88 SER A O 1
ATOM 669 N N . PRO A 1 89 ? 33.170 10.227 -12.420 1.00 49.53 89 PRO A N 1
ATOM 670 C CA . PRO A 1 89 ? 34.465 10.659 -11.934 1.00 49.53 89 PRO A CA 1
ATOM 671 C C . PRO A 1 89 ? 34.721 9.891 -10.637 1.00 49.53 89 PRO A C 1
ATOM 673 O O . PRO A 1 89 ? 33.807 9.705 -9.827 1.00 49.53 89 PRO A O 1
ATOM 676 N N . ALA A 1 90 ? 35.937 9.360 -10.512 1.00 45.81 90 ALA A N 1
ATOM 677 C CA . ALA A 1 90 ? 36.371 8.585 -9.364 1.00 45.81 90 ALA A CA 1
ATOM 678 C C . ALA A 1 90 ? 35.908 9.260 -8.066 1.00 45.81 90 ALA A C 1
ATOM 680 O O . ALA A 1 90 ? 36.055 10.470 -7.897 1.00 45.81 90 ALA A O 1
ATOM 681 N N . LEU A 1 91 ? 35.314 8.466 -7.173 1.00 50.62 91 LEU A N 1
ATOM 682 C CA . LEU A 1 91 ? 35.012 8.886 -5.813 1.00 50.62 91 LEU A CA 1
ATOM 683 C C . LEU A 1 91 ? 36.340 9.265 -5.146 1.00 50.62 91 LEU A C 1
ATOM 685 O O . LEU A 1 91 ? 37.086 8.392 -4.705 1.00 50.62 91 LEU A O 1
ATOM 689 N N . GLU A 1 92 ? 36.643 10.560 -5.111 1.00 46.34 92 GLU A N 1
ATOM 690 C CA . GLU A 1 92 ? 37.653 11.108 -4.211 1.00 46.34 92 GLU A CA 1
ATOM 691 C C . GLU A 1 92 ? 37.253 10.728 -2.772 1.00 46.34 92 GLU A C 1
ATOM 693 O O . GLU A 1 92 ? 36.058 10.765 -2.442 1.00 46.34 92 GLU A O 1
ATOM 698 N N . PRO A 1 93 ? 38.200 10.325 -1.908 1.00 44.31 93 PRO A N 1
ATOM 699 C CA . PRO A 1 93 ? 37.872 9.870 -0.568 1.00 44.31 93 PRO A CA 1
ATOM 700 C C . PRO A 1 93 ? 37.239 11.024 0.206 1.00 44.31 93 PRO A C 1
ATOM 702 O O . PRO A 1 93 ? 37.876 12.043 0.461 1.00 44.31 93 PRO A O 1
ATOM 705 N N . VAL A 1 94 ? 35.978 10.863 0.603 1.00 59.19 94 VAL A N 1
ATOM 706 C CA . VAL A 1 94 ? 35.374 11.743 1.600 1.00 59.19 94 VAL A CA 1
ATOM 707 C C . VAL A 1 94 ? 36.042 11.388 2.925 1.00 59.19 94 VAL A C 1
ATOM 709 O O . VAL A 1 94 ? 35.767 10.329 3.492 1.00 59.19 94 VAL A O 1
ATOM 712 N N . GLU A 1 95 ? 36.971 12.228 3.387 1.00 41.94 95 GLU A N 1
ATOM 713 C CA . GLU A 1 95 ? 37.494 12.132 4.747 1.00 41.94 95 GLU A CA 1
ATOM 714 C C . GLU A 1 95 ? 36.307 12.178 5.711 1.00 41.94 95 GLU A C 1
ATOM 716 O O . GLU A 1 95 ? 35.570 13.164 5.800 1.00 41.94 95 GLU A O 1
ATOM 721 N N . ALA A 1 96 ? 36.088 11.062 6.402 1.00 47.91 96 ALA A N 1
ATOM 722 C CA . ALA A 1 96 ? 35.074 10.947 7.427 1.00 47.91 96 ALA A CA 1
ATOM 723 C C . ALA A 1 96 ? 35.471 11.844 8.606 1.00 47.91 96 ALA A C 1
ATOM 725 O O . ALA A 1 96 ? 36.250 11.448 9.472 1.00 47.91 96 ALA A O 1
ATOM 726 N N . SER A 1 97 ? 34.925 13.059 8.651 1.00 48.53 97 SER A N 1
ATOM 727 C CA . SER A 1 97 ? 34.850 13.801 9.904 1.00 48.53 97 SER A CA 1
ATOM 728 C C . SER A 1 97 ? 33.873 13.052 10.808 1.00 48.53 97 SER A C 1
ATOM 730 O O . SER A 1 97 ? 32.674 12.986 10.539 1.00 48.53 97 SER A O 1
ATOM 732 N N . VAL A 1 98 ? 34.429 12.391 11.819 1.00 52.56 98 VAL A N 1
ATOM 733 C CA . VAL A 1 98 ? 33.707 11.636 12.844 1.00 52.56 98 VAL A CA 1
ATOM 734 C C . VAL A 1 98 ? 32.735 12.581 13.563 1.00 52.56 98 VAL A C 1
ATOM 736 O O . VAL A 1 98 ? 33.199 13.553 14.158 1.00 52.56 98 VAL A O 1
ATOM 739 N N . PRO A 1 99 ? 31.410 12.338 13.558 1.00 53.69 99 PRO A N 1
ATOM 740 C CA . PRO A 1 99 ? 30.531 13.039 14.479 1.00 53.69 99 PRO A CA 1
ATOM 741 C C . PRO A 1 99 ? 30.701 12.474 15.899 1.00 53.69 99 PRO A C 1
ATOM 743 O O . PRO A 1 99 ? 30.698 11.260 16.107 1.00 53.69 99 PRO A O 1
ATOM 746 N N . GLU A 1 100 ? 30.867 13.391 16.854 1.00 48.72 100 GLU A N 1
ATOM 747 C CA . GLU A 1 100 ? 30.936 13.176 18.308 1.00 48.72 100 GLU A CA 1
ATOM 748 C C . GLU A 1 100 ? 29.789 12.286 18.843 1.00 48.72 100 GLU A C 1
ATOM 750 O O . GLU A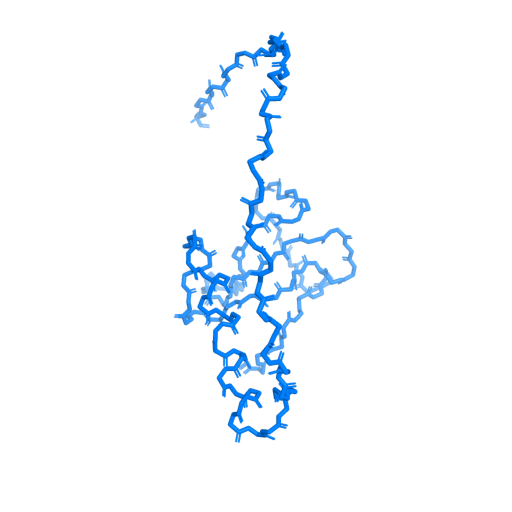 1 100 ? 28.689 12.277 18.275 1.00 48.72 100 GLU A O 1
ATOM 755 N N . PRO A 1 101 ? 30.001 11.545 19.949 1.00 44.19 101 PRO A N 1
ATOM 756 C CA . PRO A 1 101 ? 29.028 10.585 20.450 1.00 44.19 101 PRO A CA 1
ATOM 757 C C . PRO A 1 101 ? 27.835 11.308 21.084 1.00 44.19 101 PRO A C 1
ATOM 759 O O . PRO A 1 101 ? 27.974 12.028 22.071 1.00 44.19 101 PRO A O 1
ATOM 762 N N . VAL A 1 102 ? 26.637 11.080 20.544 1.00 56.31 102 VAL A N 1
ATOM 763 C CA . VAL A 1 102 ? 25.386 11.498 21.188 1.00 56.31 102 VAL A CA 1
ATOM 764 C C . VAL A 1 102 ? 24.851 10.313 21.988 1.00 56.31 102 VAL A C 1
ATOM 766 O O . VAL A 1 102 ? 24.353 9.342 21.418 1.00 56.31 102 VAL A O 1
ATOM 769 N N . GLU A 1 103 ? 24.976 10.376 23.314 1.00 52.19 103 GLU A N 1
ATOM 770 C CA . GLU A 1 103 ? 24.306 9.442 24.220 1.00 52.19 103 GLU A CA 1
ATOM 771 C C . GLU A 1 103 ? 22.785 9.662 24.165 1.00 52.19 103 GLU A C 1
ATOM 773 O O . GLU A 1 103 ? 22.288 10.765 24.399 1.00 52.19 103 GLU A O 1
ATOM 778 N N . GLY A 1 104 ? 22.034 8.601 23.858 1.00 49.03 104 GLY A N 1
ATOM 779 C CA . GLY A 1 104 ? 20.570 8.582 23.854 1.00 49.03 104 GLY A CA 1
ATOM 780 C C . GLY A 1 104 ? 20.041 7.273 24.459 1.00 49.03 104 GLY A C 1
ATOM 781 O O . GLY A 1 104 ? 20.665 6.228 24.261 1.00 49.03 104 GLY A O 1
ATOM 782 N N . PRO A 1 105 ? 18.944 7.301 25.240 1.00 44.94 105 PRO A N 1
ATOM 783 C CA . PRO A 1 105 ? 18.691 6.299 26.270 1.00 44.94 105 PRO A CA 1
ATOM 784 C C . PRO A 1 105 ? 18.075 4.983 25.765 1.00 44.94 105 PRO A C 1
ATOM 786 O O . PRO A 1 105 ? 17.194 4.948 24.913 1.00 44.94 105 PRO A O 1
ATOM 789 N N . THR A 1 106 ? 18.584 3.914 26.381 1.00 47.06 106 THR A N 1
ATOM 790 C CA . THR A 1 106 ? 17.994 2.615 26.754 1.00 47.06 106 THR A CA 1
ATOM 791 C C . THR A 1 106 ? 16.779 2.048 26.000 1.00 47.06 106 THR A C 1
ATOM 793 O O . THR A 1 106 ? 15.641 2.496 26.125 1.00 47.06 106 THR A O 1
ATOM 796 N N . LEU A 1 107 ? 17.041 0.888 25.379 1.00 46.03 107 LEU A N 1
ATOM 797 C CA . LEU A 1 107 ? 16.101 -0.187 25.045 1.00 46.03 107 LEU A CA 1
ATOM 798 C C . LEU A 1 107 ? 15.020 -0.371 26.118 1.00 46.03 107 LEU A C 1
ATOM 800 O O . LEU A 1 107 ? 15.318 -0.748 27.250 1.00 46.03 107 LEU A O 1
ATOM 804 N N . THR A 1 108 ? 13.757 -0.208 25.731 1.00 36.91 108 THR A N 1
ATOM 805 C CA . THR A 1 108 ? 12.622 -0.695 26.518 1.00 36.91 108 THR A CA 1
ATOM 806 C C . THR A 1 108 ? 11.944 -1.822 25.748 1.00 36.91 108 THR A C 1
ATOM 808 O O . THR A 1 108 ? 11.087 -1.598 24.900 1.00 36.91 108 THR A O 1
ATOM 811 N N . ASN A 1 109 ? 12.351 -3.054 26.054 1.00 43.88 109 ASN A N 1
ATOM 812 C CA . ASN A 1 109 ? 11.498 -4.226 25.881 1.00 43.88 109 ASN A CA 1
ATOM 813 C C . ASN A 1 109 ? 10.433 -4.177 26.973 1.00 43.88 109 ASN A C 1
ATOM 815 O O . ASN A 1 109 ? 10.792 -4.068 28.143 1.00 43.88 109 ASN A O 1
ATOM 819 N N . CYS A 1 110 ? 9.157 -4.337 26.637 1.00 35.75 110 CYS A N 1
ATOM 820 C CA . CYS A 1 110 ? 8.135 -4.679 27.623 1.00 35.75 110 CYS A CA 1
ATOM 821 C C . CYS A 1 110 ? 7.118 -5.639 26.998 1.00 35.75 110 CYS A C 1
ATOM 823 O O . CYS A 1 110 ? 6.421 -5.309 26.043 1.00 35.75 110 CYS A O 1
ATOM 825 N N . TYR A 1 111 ? 7.081 -6.845 27.559 1.00 36.84 111 TYR A N 1
ATOM 826 C CA . TYR A 1 111 ? 6.111 -7.904 27.299 1.00 36.84 111 TYR A CA 1
ATOM 827 C C . TYR A 1 111 ? 4.713 -7.513 27.801 1.00 36.84 111 TYR A C 1
ATOM 829 O O . TYR A 1 111 ? 4.587 -6.682 28.704 1.00 36.84 111 TYR A O 1
ATOM 837 N N . ARG A 1 112 ? 3.663 -8.158 27.273 1.00 34.53 112 ARG A N 1
ATOM 838 C CA . ARG A 1 112 ? 2.283 -8.007 27.758 1.00 34.53 112 ARG A CA 1
ATOM 839 C C . ARG A 1 112 ? 1.610 -9.362 28.001 1.00 34.53 112 ARG A C 1
ATOM 841 O O . ARG A 1 112 ? 1.837 -10.299 27.239 1.00 34.53 112 ARG A O 1
ATOM 848 N N . LEU A 1 113 ? 0.794 -9.397 29.059 1.00 41.59 113 LEU A N 1
ATOM 849 C CA . LEU A 1 113 ? -0.335 -10.313 29.270 1.00 41.59 113 LEU A CA 1
ATOM 850 C C . LEU A 1 113 ? -1.474 -10.008 28.288 1.00 41.59 113 LEU A C 1
ATOM 852 O O . LEU A 1 113 ? -1.664 -8.805 27.977 1.00 41.59 113 LEU A O 1
#

pLDDT: mean 79.61, std 21.34, range [34.53, 97.69]

Sequence (113 aa):
MRFHPWVFSGAIAQVVGNPAEGDIVGVFSQGGDFLAYGHYQIGSIAVRVLSFAGEDVLSPDFWRNMIARALKVRIAVGLSGAVPEHESPALEPVEASVPEPVEGPTLTNCYRL

Secondary structure (DSSP, 8-state):
----SEEEGGG-S---S-PPTT-EEEEE-TTS-EEEEEEE-SSSEEEEEEESSSS-TTSTTHHHHHHHHHHHHHHHTT-S-----------------PPPP------------

Foldseek 3Di:
DPPDQFDFPVNDPDDDDDDDAQDWDWDADPVGHTAFIFTAHPDRGGTGGDGRPDDDPVDPCSVVVVVVVVVVVCVVVVNPPPPPPPPPDDPDDPPDPDDDDDDDDDDDDDDDD

Radius of gyration: 21.25 Å; chains: 1; bounding box: 53×27×54 Å